Protein AF-A0A364XXU5-F1 (afdb_monomer_lite)

Structure (mmCIF, N/CA/C/O backbone):
data_AF-A0A364XXU5-F1
#
_entry.id   AF-A0A364XXU5-F1
#
loop_
_atom_site.group_PDB
_atom_site.id
_atom_site.type_symbol
_atom_site.label_atom_id
_atom_site.label_alt_id
_atom_site.label_comp_id
_atom_site.label_asym_id
_atom_site.label_entity_id
_atom_site.label_seq_id
_atom_site.pdbx_PDB_ins_code
_atom_site.Cartn_x
_atom_site.Cartn_y
_atom_site.Cartn_z
_atom_site.occupancy
_atom_site.B_iso_or_equiv
_atom_site.auth_seq_id
_atom_site.auth_comp_id
_atom_site.auth_asym_id
_atom_site.auth_atom_id
_atom_site.pdbx_PDB_model_num
ATOM 1 N N . MET A 1 1 ? -38.853 -0.175 -58.077 1.00 46.44 1 MET A N 1
ATOM 2 C CA . MET A 1 1 ? -38.064 -0.194 -56.827 1.00 46.44 1 MET A CA 1
ATOM 3 C C . MET A 1 1 ? -36.696 -0.763 -57.166 1.00 46.44 1 MET A C 1
ATOM 5 O O . MET A 1 1 ? -36.606 -1.959 -57.395 1.00 46.44 1 MET A O 1
ATOM 9 N N . SER A 1 2 ? -35.672 0.084 -57.307 1.00 42.00 2 SER A N 1
ATOM 10 C CA . SER A 1 2 ? -34.307 -0.364 -57.619 1.00 42.00 2 SER A CA 1
ATOM 11 C C . SER A 1 2 ? -33.507 -0.484 -56.329 1.00 42.00 2 SER A C 1
ATOM 13 O O . SER A 1 2 ? -33.243 0.516 -55.667 1.00 42.00 2 SER A O 1
ATOM 15 N N . THR A 1 3 ? -33.133 -1.706 -55.967 1.00 50.75 3 THR A N 1
ATOM 16 C CA . THR A 1 3 ? -32.145 -1.978 -54.921 1.00 50.75 3 THR A CA 1
ATOM 17 C C . THR A 1 3 ? -30.756 -1.683 -55.472 1.00 50.75 3 THR A C 1
ATOM 19 O O . THR A 1 3 ? -30.254 -2.413 -56.325 1.00 50.75 3 THR A O 1
ATOM 22 N N . VAL A 1 4 ? -30.150 -0.595 -55.001 1.00 58.12 4 VAL A N 1
ATOM 23 C CA . VAL A 1 4 ? -28.748 -0.265 -55.272 1.00 58.12 4 VAL A CA 1
ATOM 24 C C . VAL A 1 4 ? -27.888 -1.208 -54.435 1.00 58.12 4 VAL A C 1
ATOM 26 O O . VAL A 1 4 ? -27.899 -1.134 -53.208 1.00 58.12 4 VAL A O 1
ATOM 29 N N . MET A 1 5 ? -27.188 -2.136 -55.089 1.00 59.62 5 MET A N 1
ATOM 30 C CA . MET A 1 5 ? -26.190 -2.965 -54.416 1.00 59.62 5 MET A CA 1
ATOM 31 C C . MET A 1 5 ? -24.954 -2.112 -54.085 1.00 59.62 5 MET A C 1
ATOM 33 O O . MET A 1 5 ? -24.501 -1.358 -54.950 1.00 59.62 5 MET A O 1
ATOM 37 N N . PRO A 1 6 ? -24.405 -2.212 -52.860 1.00 58.28 6 PRO A N 1
ATOM 38 C CA . PRO A 1 6 ? -23.206 -1.479 -52.475 1.00 58.28 6 PRO A CA 1
ATOM 39 C C . PRO A 1 6 ? -22.003 -1.938 -53.302 1.00 58.28 6 PRO A C 1
ATOM 41 O O . PRO A 1 6 ? -21.857 -3.121 -53.620 1.00 58.28 6 PRO A O 1
ATOM 44 N N . SER A 1 7 ? -21.140 -0.989 -53.661 1.00 61.16 7 SER A N 1
ATOM 45 C CA . SER A 1 7 ? -19.960 -1.270 -54.473 1.00 61.16 7 SER A CA 1
ATOM 46 C C . SER A 1 7 ? -18.915 -2.049 -53.660 1.00 61.16 7 SER A C 1
ATOM 48 O O . SER A 1 7 ? -18.817 -1.914 -52.439 1.00 61.16 7 SER A O 1
ATOM 50 N N . ALA A 1 8 ? -18.072 -2.845 -54.323 1.00 57.09 8 ALA A N 1
ATOM 51 C CA . ALA A 1 8 ? -17.000 -3.603 -53.662 1.00 57.09 8 ALA A CA 1
ATOM 52 C C . ALA A 1 8 ? -15.967 -2.716 -52.922 1.00 57.09 8 ALA A C 1
ATOM 54 O O . ALA A 1 8 ? -15.213 -3.205 -52.074 1.00 57.09 8 ALA A O 1
ATOM 55 N N . GLN A 1 9 ? -15.922 -1.412 -53.221 1.00 55.81 9 GLN A N 1
ATOM 56 C CA . GLN A 1 9 ? -15.072 -0.450 -52.517 1.00 55.81 9 GLN A CA 1
ATOM 57 C C . GLN A 1 9 ? -15.640 -0.068 -51.139 1.00 55.81 9 GLN A C 1
ATOM 59 O O . GLN A 1 9 ? -14.861 0.097 -50.196 1.00 55.81 9 GLN A O 1
ATOM 64 N N . ASP A 1 10 ? -16.966 -0.036 -50.984 1.00 53.47 10 ASP A N 1
ATOM 65 C CA . ASP A 1 10 ? -17.636 0.298 -49.719 1.00 53.47 10 ASP A CA 1
ATOM 66 C C . ASP A 1 10 ? -17.448 -0.802 -48.663 1.00 53.47 10 ASP A C 1
ATOM 68 O O . ASP A 1 10 ? -17.198 -0.526 -47.488 1.00 53.47 10 ASP A O 1
ATOM 72 N N . VAL A 1 11 ? -17.457 -2.069 -49.089 1.00 55.62 11 VAL A N 1
ATOM 73 C CA . VAL A 1 11 ? -17.268 -3.232 -48.201 1.00 55.62 11 VAL A CA 1
ATOM 74 C C . VAL A 1 11 ? -15.847 -3.279 -47.620 1.00 55.62 11 VAL A C 1
ATOM 76 O O . VAL A 1 11 ? -15.647 -3.598 -46.446 1.00 55.62 11 VAL A O 1
ATOM 79 N N . ASN A 1 12 ? -14.839 -2.905 -48.414 1.00 54.22 12 ASN A N 1
ATOM 80 C CA . ASN A 1 12 ? -13.441 -2.891 -47.974 1.00 54.22 12 ASN A CA 1
ATOM 81 C C . ASN A 1 12 ? -13.122 -1.739 -47.004 1.00 54.22 12 ASN A C 1
ATOM 83 O O . ASN A 1 12 ? -12.309 -1.914 -46.093 1.00 54.22 12 ASN A O 1
ATOM 87 N N . GLN A 1 13 ? -13.763 -0.576 -47.164 1.00 55.25 13 GLN A N 1
ATOM 88 C CA . GLN A 1 13 ? -13.661 0.548 -46.222 1.00 55.25 13 GLN A CA 1
ATOM 89 C C . GLN A 1 13 ? -14.306 0.198 -44.871 1.00 55.25 13 GLN A C 1
ATOM 91 O O . GLN A 1 13 ? -13.690 0.404 -43.822 1.00 55.25 13 GLN A O 1
ATOM 96 N N . LEU A 1 14 ? -15.494 -0.417 -44.890 1.00 53.69 14 LEU A N 1
ATOM 97 C CA . LEU A 1 14 ? -16.207 -0.844 -43.683 1.00 53.69 14 LEU A CA 1
ATOM 98 C C . LEU A 1 14 ? -15.408 -1.888 -42.877 1.00 53.69 14 LEU A C 1
ATOM 100 O O . LEU A 1 14 ? -15.258 -1.758 -41.661 1.00 53.69 14 LEU A O 1
ATOM 104 N N . ASN A 1 15 ? -14.795 -2.865 -43.557 1.00 52.94 15 ASN A N 1
ATOM 105 C CA . ASN A 1 15 ? -13.932 -3.866 -42.918 1.00 52.94 15 ASN A CA 1
ATOM 106 C C . ASN A 1 15 ? -12.653 -3.263 -42.310 1.00 52.94 15 ASN A C 1
ATOM 108 O O . ASN A 1 15 ? -12.226 -3.678 -41.231 1.00 52.94 15 ASN A O 1
ATOM 112 N N . ARG A 1 16 ? -12.051 -2.252 -42.954 1.00 54.38 16 ARG A N 1
ATOM 113 C CA . ARG A 1 16 ? -10.875 -1.550 -42.405 1.00 54.38 16 ARG A CA 1
ATOM 114 C C . ARG A 1 16 ? -11.208 -0.715 -41.167 1.00 54.38 16 ARG A C 1
ATOM 116 O O . ARG A 1 16 ? -10.366 -0.617 -40.276 1.00 54.38 16 ARG A O 1
ATOM 123 N N . MET A 1 17 ? -12.406 -0.134 -41.090 1.00 52.91 17 MET A N 1
ATOM 124 C CA . MET A 1 17 ? -12.865 0.593 -39.899 1.00 52.91 17 MET A CA 1
ATOM 125 C C . MET A 1 17 ? -13.188 -0.363 -38.740 1.00 52.91 17 MET A C 1
ATOM 127 O O . MET A 1 17 ? -12.757 -0.114 -37.613 1.00 52.91 17 MET A O 1
ATOM 131 N N . ASN A 1 18 ? -13.827 -1.505 -39.023 1.00 55.09 18 ASN A N 1
ATOM 132 C CA . ASN A 1 18 ? -14.166 -2.517 -38.015 1.00 55.09 18 ASN A CA 1
ATOM 133 C C . ASN A 1 18 ? -12.948 -3.177 -37.349 1.00 55.09 18 ASN A C 1
ATOM 135 O O . ASN A 1 18 ? -13.036 -3.573 -36.192 1.00 55.09 18 ASN A O 1
ATOM 139 N N . MET A 1 19 ? -11.800 -3.274 -38.028 1.00 58.28 19 MET A N 1
ATOM 140 C CA . MET A 1 19 ? -10.592 -3.886 -37.451 1.00 58.28 19 MET A CA 1
ATOM 141 C C . MET A 1 19 ? -9.777 -2.919 -36.565 1.00 58.28 19 MET A C 1
ATOM 143 O O . MET A 1 19 ? -9.009 -3.357 -35.712 1.00 58.28 19 MET A O 1
ATOM 147 N N . ARG A 1 20 ? -9.954 -1.598 -36.724 1.00 57.84 20 ARG A N 1
ATOM 148 C CA . ARG A 1 20 ? -9.228 -0.565 -35.950 1.00 57.84 20 ARG A CA 1
ATOM 149 C C . ARG A 1 20 ? -9.904 -0.217 -34.623 1.00 57.84 20 ARG A C 1
ATOM 151 O O . ARG A 1 20 ? -9.217 0.078 -33.648 1.00 57.84 20 ARG A O 1
ATOM 158 N N . TYR A 1 21 ? -11.231 -0.299 -34.571 1.00 63.03 21 TYR A N 1
ATOM 159 C CA . TYR A 1 21 ? -12.021 -0.087 -33.356 1.00 63.03 21 TYR A CA 1
ATOM 160 C C . TYR A 1 21 ? -11.640 -0.988 -32.167 1.00 63.03 21 TYR A C 1
ATOM 162 O O . TYR A 1 21 ? -11.433 -0.448 -31.081 1.00 63.03 21 TYR A O 1
ATOM 170 N N . PRO A 1 22 ? -11.487 -2.320 -32.314 1.00 69.06 22 PRO A N 1
ATOM 171 C CA . PRO A 1 22 ? -11.156 -3.182 -31.179 1.00 69.06 22 PRO A CA 1
ATOM 172 C C . PRO A 1 22 ? -9.766 -2.886 -30.606 1.00 69.06 22 PRO A C 1
ATOM 174 O O . PRO A 1 22 ? -9.578 -2.978 -29.397 1.00 69.06 22 PRO A O 1
ATOM 177 N N . ILE A 1 23 ? -8.812 -2.458 -31.440 1.00 73.69 23 ILE A N 1
ATOM 178 C CA . ILE A 1 23 ? -7.470 -2.049 -30.995 1.00 73.69 23 ILE A CA 1
ATOM 179 C C . ILE A 1 23 ? -7.556 -0.768 -30.160 1.00 73.69 23 ILE A C 1
ATOM 181 O O . ILE A 1 23 ? -6.939 -0.677 -29.102 1.00 73.69 23 ILE A O 1
ATOM 185 N N . LEU A 1 24 ? -8.355 0.207 -30.602 1.00 69.56 24 LEU A N 1
ATOM 186 C CA . LEU A 1 24 ? -8.547 1.462 -29.877 1.00 69.56 24 LEU A CA 1
ATOM 187 C C . LEU A 1 24 ? -9.255 1.234 -28.530 1.00 69.56 24 LEU A C 1
ATOM 189 O O . LEU A 1 24 ? -8.842 1.783 -27.515 1.00 69.56 24 LEU A O 1
ATOM 193 N N . VAL A 1 25 ? -10.277 0.372 -28.503 1.00 72.56 25 VAL A N 1
ATOM 194 C CA . VAL A 1 25 ? -10.989 -0.014 -27.273 1.00 72.56 25 VAL A CA 1
ATOM 195 C C . VAL A 1 25 ? -10.068 -0.779 -26.316 1.00 72.56 25 VAL A C 1
ATOM 197 O O . VAL A 1 25 ? -10.062 -0.497 -25.116 1.00 72.56 25 VAL A O 1
ATOM 200 N N . PHE A 1 26 ? -9.240 -1.696 -26.822 1.00 71.88 26 PHE A N 1
ATOM 201 C CA . PHE A 1 26 ? -8.241 -2.395 -26.012 1.00 71.88 26 PHE A CA 1
ATOM 202 C C . PHE A 1 26 ? -7.206 -1.427 -25.418 1.00 71.88 26 PHE A C 1
ATOM 204 O O . PHE A 1 26 ? -6.887 -1.523 -24.236 1.00 71.88 26 PHE A O 1
ATOM 211 N N . LEU A 1 27 ? -6.732 -0.445 -26.192 1.00 66.81 27 LEU A N 1
ATOM 212 C CA . LEU A 1 27 ? -5.801 0.585 -25.710 1.00 66.81 27 LEU A CA 1
ATOM 213 C C . LEU A 1 27 ? -6.428 1.494 -24.641 1.00 66.81 27 LEU A C 1
ATOM 215 O O . LEU A 1 27 ? -5.796 1.773 -23.627 1.00 66.81 27 LEU A O 1
ATOM 219 N N . ILE A 1 28 ? -7.679 1.923 -24.818 1.00 66.50 28 ILE A N 1
ATOM 220 C CA . ILE A 1 28 ? -8.365 2.786 -23.841 1.00 66.50 28 ILE A CA 1
ATOM 221 C C . ILE A 1 28 ? -8.622 2.028 -22.532 1.00 66.50 28 ILE A C 1
ATOM 223 O O . ILE A 1 28 ? -8.360 2.549 -21.451 1.00 66.50 28 ILE A O 1
ATOM 227 N N . THR A 1 29 ? -9.090 0.782 -22.610 1.00 62.94 29 THR A N 1
ATOM 228 C CA . THR A 1 29 ? -9.355 -0.038 -21.414 1.00 62.94 29 THR A CA 1
ATOM 229 C C . THR A 1 29 ? -8.076 -0.396 -20.653 1.00 62.94 29 THR A C 1
ATOM 231 O O . THR A 1 29 ? -8.078 -0.382 -19.422 1.00 62.94 29 THR A O 1
ATOM 234 N N . SER A 1 30 ? -6.963 -0.636 -21.354 1.00 62.25 30 SER A N 1
ATOM 235 C CA . SER A 1 30 ? -5.660 -0.882 -20.717 1.00 62.25 30 SER A CA 1
ATOM 236 C C . SER A 1 30 ? -5.049 0.371 -20.075 1.00 62.25 30 SER A C 1
ATOM 238 O O . SER A 1 30 ? -4.391 0.250 -19.044 1.00 62.25 30 SER A O 1
ATOM 240 N N . LEU A 1 31 ? -5.325 1.571 -20.598 1.00 57.59 31 LEU A N 1
ATOM 241 C CA . LEU A 1 31 ? -4.927 2.835 -19.964 1.00 57.59 31 LEU A CA 1
ATOM 242 C C . LEU A 1 31 ? -5.698 3.102 -18.660 1.00 57.59 31 LEU A C 1
ATOM 244 O O . LEU A 1 31 ? -5.092 3.495 -17.668 1.00 57.59 31 LEU A O 1
ATOM 248 N N . VAL A 1 32 ? -7.008 2.831 -18.623 1.00 59.12 32 VAL A N 1
ATOM 249 C CA . VAL A 1 32 ? -7.839 3.036 -17.417 1.00 59.12 32 VAL A CA 1
ATOM 250 C C . VAL A 1 32 ? -7.512 2.016 -16.316 1.00 59.12 32 VAL A C 1
ATOM 252 O O . VAL A 1 32 ? -7.532 2.348 -15.132 1.00 59.12 32 VAL A O 1
ATOM 255 N N . ALA A 1 33 ? -7.148 0.784 -16.684 1.00 57.06 33 ALA A N 1
ATOM 256 C CA . ALA A 1 33 ? -6.724 -0.241 -15.727 1.00 57.06 33 ALA A CA 1
ATOM 257 C C . ALA A 1 33 ? -5.350 0.046 -15.084 1.00 57.06 33 ALA A C 1
ATOM 259 O O . ALA A 1 33 ? -5.014 -0.548 -14.059 1.00 57.06 33 ALA A O 1
ATOM 260 N N . CYS A 1 34 ? -4.561 0.958 -15.659 1.00 58.34 34 CYS A N 1
ATOM 261 C CA . CYS A 1 34 ? -3.217 1.270 -15.181 1.00 58.34 34 CYS A CA 1
ATOM 262 C C . CYS A 1 34 ? -3.197 2.218 -13.969 1.00 58.34 34 CYS A C 1
ATOM 264 O O . CYS A 1 34 ? -2.142 2.410 -13.383 1.00 58.34 34 CYS A O 1
ATOM 266 N N . ASP A 1 35 ? -4.327 2.801 -13.559 1.00 58.12 35 ASP A N 1
ATOM 267 C CA . ASP A 1 35 ? -4.312 3.948 -12.638 1.00 58.12 35 ASP A CA 1
ATOM 268 C C . ASP A 1 35 ? -4.492 3.553 -11.155 1.00 58.12 35 ASP A C 1
ATOM 270 O O . ASP A 1 35 ? -3.889 4.123 -10.242 1.00 58.12 35 ASP A O 1
ATOM 274 N N . SER A 1 36 ? -5.273 2.506 -10.865 1.00 59.59 36 SER A N 1
ATOM 275 C CA . SER A 1 36 ? -5.667 2.198 -9.478 1.00 59.59 36 SER A CA 1
ATOM 276 C C . SER A 1 36 ? -4.549 1.620 -8.606 1.00 59.59 36 SER A C 1
ATOM 278 O O . SER A 1 36 ? -4.616 1.726 -7.384 1.00 59.59 36 SER A O 1
ATOM 280 N N . ALA A 1 37 ? -3.531 0.989 -9.201 1.00 62.50 37 ALA A N 1
ATOM 281 C CA . ALA A 1 37 ? -2.396 0.423 -8.462 1.00 62.50 37 ALA A CA 1
ATOM 282 C C . ALA A 1 37 ? -1.327 1.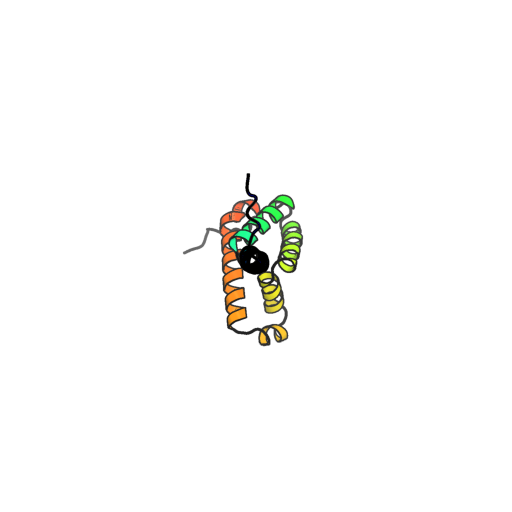473 -8.096 1.00 62.50 37 ALA A C 1
ATOM 284 O O . ALA A 1 37 ? -0.472 1.210 -7.248 1.00 62.50 37 ALA A O 1
ATOM 285 N N . TYR A 1 38 ? -1.384 2.650 -8.723 1.00 73.62 38 TYR A N 1
ATOM 286 C CA . TYR A 1 38 ? -0.420 3.742 -8.566 1.00 73.62 38 TYR A CA 1
ATOM 287 C C . TYR A 1 38 ? -0.981 4.885 -7.707 1.00 73.62 38 TYR A C 1
ATOM 289 O O . TYR A 1 38 ? -0.223 5.692 -7.174 1.00 73.62 38 TYR A O 1
ATOM 297 N N . ASP A 1 39 ? -2.299 4.916 -7.497 1.00 89.00 39 ASP A N 1
ATOM 298 C CA . ASP A 1 39 ? -2.967 5.874 -6.622 1.00 89.00 39 ASP A CA 1
ATOM 299 C C . ASP A 1 39 ? -2.827 5.480 -5.141 1.00 89.00 39 ASP A C 1
ATOM 301 O O . ASP A 1 39 ? -3.633 4.736 -4.573 1.00 89.00 39 ASP A O 1
ATOM 305 N N . ALA A 1 40 ? -1.782 6.002 -4.499 1.00 90.56 40 ALA A N 1
ATOM 306 C CA . ALA A 1 40 ? -1.481 5.741 -3.094 1.00 90.56 40 ALA A CA 1
ATOM 307 C C . ALA A 1 40 ? -2.633 6.100 -2.138 1.00 90.56 40 ALA A C 1
ATOM 309 O O . ALA A 1 40 ? -2.797 5.430 -1.119 1.00 90.56 40 ALA A O 1
ATOM 310 N N . LYS A 1 41 ? -3.457 7.108 -2.464 1.00 91.62 41 LYS A N 1
ATOM 311 C CA . LYS A 1 41 ? -4.592 7.520 -1.621 1.00 91.62 41 LYS A CA 1
ATOM 312 C C . LYS A 1 41 ? -5.715 6.493 -1.677 1.00 91.62 41 LYS A C 1
ATOM 314 O O . LYS A 1 41 ? -6.210 6.080 -0.634 1.00 91.62 41 LYS A O 1
ATOM 319 N N . LYS A 1 42 ? -6.070 6.013 -2.874 1.00 91.19 42 LYS A N 1
ATOM 320 C CA . LYS A 1 42 ? -7.064 4.932 -3.021 1.00 91.19 42 LYS A CA 1
ATOM 321 C C . LYS A 1 42 ? -6.612 3.648 -2.332 1.00 91.19 42 LYS A C 1
ATOM 323 O O . LYS A 1 42 ? -7.422 2.970 -1.704 1.00 91.19 42 LYS A O 1
ATOM 328 N N . VAL A 1 43 ? -5.327 3.309 -2.440 1.00 91.94 43 VAL A N 1
ATOM 329 C CA . VAL A 1 43 ? -4.762 2.132 -1.764 1.00 91.94 43 VAL A CA 1
ATOM 330 C C . VAL A 1 43 ? -4.810 2.302 -0.243 1.00 91.94 43 VAL A C 1
ATOM 332 O O . VAL A 1 43 ? -5.210 1.366 0.443 1.00 91.94 43 VAL A O 1
ATOM 335 N N . ALA A 1 44 ? -4.484 3.488 0.277 1.00 91.38 44 ALA A N 1
ATOM 336 C CA . ALA A 1 44 ? -4.602 3.801 1.700 1.00 91.38 44 ALA A CA 1
ATOM 337 C C . ALA A 1 44 ? -6.055 3.726 2.195 1.00 91.38 44 ALA A C 1
ATOM 339 O O . ALA A 1 44 ? -6.312 3.032 3.169 1.00 91.38 44 ALA A O 1
ATOM 340 N N . ALA A 1 45 ? -7.026 4.308 1.485 1.00 90.56 45 ALA A N 1
ATOM 341 C CA . ALA A 1 45 ? -8.442 4.204 1.856 1.00 90.56 45 ALA A CA 1
ATOM 342 C C . ALA A 1 45 ? -8.908 2.738 1.967 1.00 90.56 45 ALA A C 1
ATOM 344 O O . ALA A 1 45 ? -9.475 2.332 2.980 1.00 90.56 45 ALA A O 1
ATOM 345 N N . ARG A 1 46 ? -8.565 1.901 0.974 1.00 92.12 46 ARG A N 1
ATOM 346 C CA . ARG A 1 46 ? -8.871 0.460 1.011 1.00 92.12 46 ARG A CA 1
ATOM 347 C C . ARG A 1 46 ? -8.156 -0.268 2.155 1.00 92.12 46 ARG A C 1
ATOM 349 O O . ARG A 1 46 ? -8.692 -1.243 2.682 1.00 92.12 46 ARG A O 1
ATOM 356 N N . TYR A 1 47 ? -6.942 0.155 2.508 1.00 91.81 47 TYR A N 1
ATOM 357 C CA . TYR A 1 47 ? -6.215 -0.387 3.655 1.00 91.81 47 TYR A CA 1
ATOM 358 C C . TYR A 1 47 ? -6.949 -0.071 4.961 1.00 91.81 47 TYR A C 1
ATOM 360 O O . TYR A 1 47 ? -7.121 -0.955 5.792 1.00 91.81 47 TYR A O 1
ATOM 368 N N . CYS A 1 48 ? -7.466 1.143 5.110 1.00 89.81 48 CYS A N 1
ATOM 369 C CA . CYS A 1 48 ? -8.198 1.556 6.303 1.00 89.81 48 CYS A CA 1
ATOM 370 C C . CYS A 1 48 ? -9.542 0.847 6.445 1.00 89.81 48 CYS A C 1
ATOM 372 O O . CYS A 1 48 ? -9.850 0.321 7.513 1.00 89.81 48 CYS A O 1
ATOM 374 N N . ASP A 1 49 ? -10.279 0.694 5.342 1.00 91.94 49 ASP A N 1
ATOM 375 C CA . ASP A 1 49 ? -11.478 -0.145 5.327 1.00 91.94 49 ASP A CA 1
ATOM 376 C C . ASP A 1 49 ? -11.148 -1.595 5.710 1.00 91.94 49 ASP A C 1
ATOM 378 O O . ASP A 1 49 ? -11.904 -2.245 6.431 1.00 91.94 49 ASP A O 1
ATOM 382 N N . CYS A 1 50 ? -10.007 -2.124 5.257 1.00 92.88 50 CYS A N 1
ATOM 383 C CA . CYS A 1 50 ? -9.549 -3.447 5.673 1.00 92.88 50 CYS A CA 1
ATOM 384 C C . CYS A 1 50 ? -9.295 -3.502 7.185 1.00 92.88 50 CYS A C 1
ATOM 386 O O . CYS A 1 50 ? -9.751 -4.446 7.830 1.00 92.88 50 CYS A O 1
ATOM 388 N N . MET A 1 51 ? -8.615 -2.503 7.753 1.00 91.19 51 MET A N 1
ATOM 389 C CA . MET A 1 51 ? -8.326 -2.437 9.187 1.00 91.19 51 MET A CA 1
ATOM 390 C C . MET A 1 51 ? -9.616 -2.443 10.012 1.00 91.19 51 MET A C 1
ATOM 392 O O . MET A 1 51 ? -9.772 -3.287 10.896 1.00 91.19 51 MET A O 1
ATOM 396 N N . ARG A 1 52 ? -10.570 -1.567 9.669 1.00 90.06 52 ARG A N 1
ATOM 397 C CA . ARG A 1 52 ? -11.883 -1.467 10.325 1.00 90.06 52 ARG A CA 1
ATOM 398 C C . ARG A 1 52 ? -12.633 -2.801 10.287 1.00 90.06 52 ARG A C 1
ATOM 400 O O . ARG A 1 52 ? -13.098 -3.298 11.308 1.00 90.06 52 ARG A O 1
ATOM 407 N N . ASN A 1 53 ? -12.671 -3.441 9.119 1.00 92.50 53 ASN A N 1
ATOM 408 C CA . ASN A 1 53 ? -13.348 -4.728 8.930 1.00 92.50 53 ASN A CA 1
ATOM 409 C C . ASN A 1 53 ? -12.659 -5.906 9.643 1.00 92.50 53 ASN A C 1
ATOM 411 O O . ASN A 1 53 ? -13.289 -6.941 9.846 1.00 92.50 53 ASN A O 1
ATOM 415 N N . ASN A 1 54 ? -11.387 -5.766 10.024 1.00 92.12 54 ASN A N 1
ATOM 416 C CA . ASN A 1 54 ? -10.650 -6.766 10.801 1.00 92.12 54 ASN A CA 1
ATOM 417 C C . ASN A 1 54 ? -10.604 -6.440 12.304 1.00 92.12 54 ASN A C 1
ATOM 419 O O . ASN A 1 54 ? -9.823 -7.042 13.042 1.00 92.12 54 ASN A O 1
ATOM 423 N N . GLY A 1 55 ? -11.468 -5.531 12.767 1.00 87.56 55 GLY A N 1
ATOM 424 C CA . GLY A 1 55 ? -11.665 -5.258 14.189 1.00 87.56 55 GLY A CA 1
ATOM 425 C C . GLY A 1 55 ? -10.628 -4.317 14.786 1.00 87.56 55 GLY A C 1
ATOM 426 O O . GLY A 1 55 ? -10.376 -4.388 15.983 1.00 87.56 55 GLY A O 1
ATOM 427 N N . SER A 1 56 ? -9.996 -3.483 13.960 1.00 87.62 56 SER A N 1
ATOM 428 C CA . SER A 1 56 ? -9.327 -2.274 14.432 1.00 87.62 56 SER A CA 1
ATOM 429 C C . SER A 1 56 ? -10.385 -1.273 14.929 1.00 87.62 56 SER A C 1
ATOM 431 O O . SER A 1 56 ? -11.406 -1.127 14.251 1.00 87.62 56 SER A O 1
ATOM 433 N N . PRO A 1 57 ? -10.152 -0.569 16.050 1.00 85.44 57 PRO A N 1
ATOM 434 C CA . PRO A 1 57 ? -8.885 -0.489 16.785 1.00 85.44 57 PRO A CA 1
ATOM 435 C C . PRO A 1 57 ? -8.570 -1.636 17.762 1.00 85.44 57 PRO A C 1
ATOM 437 O O . PRO A 1 57 ? -7.400 -1.857 18.069 1.00 85.44 57 PRO A O 1
ATOM 440 N N . GLU A 1 58 ? -9.555 -2.394 18.241 1.00 87.44 58 GLU A N 1
ATOM 441 C CA . GLU A 1 58 ? -9.386 -3.347 19.352 1.00 87.44 58 GLU A CA 1
ATOM 442 C C . GLU A 1 58 ? -8.417 -4.503 19.042 1.00 87.44 58 GLU A C 1
ATOM 444 O O . GLU A 1 58 ? -7.768 -5.034 19.939 1.00 87.44 58 GLU A O 1
ATOM 449 N N . ASN A 1 59 ? -8.296 -4.882 17.769 1.00 87.81 59 ASN A N 1
ATOM 450 C CA . ASN A 1 59 ? -7.415 -5.939 17.270 1.00 87.81 59 ASN A CA 1
ATOM 451 C C . ASN A 1 59 ? -6.355 -5.389 16.307 1.00 87.81 59 ASN A C 1
ATOM 453 O O . ASN A 1 59 ? -6.033 -6.036 15.306 1.00 87.81 59 ASN A O 1
ATOM 457 N N . PHE A 1 60 ? -5.829 -4.193 16.587 1.00 85.50 60 PHE A N 1
ATOM 458 C CA . PHE A 1 60 ? -4.919 -3.473 15.693 1.00 85.50 60 PHE A CA 1
ATOM 459 C C . PHE A 1 60 ? -3.780 -4.337 15.134 1.00 85.50 60 PHE A C 1
ATOM 461 O O . PHE A 1 60 ? -3.584 -4.350 13.923 1.00 85.50 60 PHE A O 1
ATOM 468 N N . GLU A 1 61 ? -3.050 -5.080 15.973 1.00 87.31 61 GLU A N 1
ATOM 469 C CA . GLU A 1 61 ? -1.902 -5.883 15.519 1.00 87.31 61 GLU A CA 1
ATOM 470 C C . GLU A 1 61 ? -2.312 -6.932 14.480 1.00 87.31 61 GLU A C 1
ATOM 472 O O . GLU A 1 61 ? -1.733 -7.001 13.396 1.00 87.31 61 GLU A O 1
ATOM 477 N N . LYS A 1 62 ? -3.376 -7.690 14.770 1.00 91.19 62 LYS A N 1
ATOM 478 C CA . LYS A 1 62 ? -3.909 -8.715 13.867 1.00 91.19 62 LYS A CA 1
ATOM 479 C C . LYS A 1 62 ? -4.478 -8.101 12.587 1.00 91.19 62 LYS A C 1
ATOM 481 O O . LYS A 1 62 ? -4.254 -8.629 11.500 1.00 91.19 62 LYS A O 1
ATOM 486 N N . ALA A 1 63 ? -5.205 -6.989 12.699 1.00 90.81 63 ALA A N 1
ATOM 487 C CA . ALA A 1 63 ? -5.728 -6.264 11.546 1.00 90.81 63 ALA A CA 1
ATOM 488 C C . ALA A 1 63 ? -4.586 -5.740 10.657 1.00 90.81 63 ALA A C 1
ATOM 490 O O . ALA A 1 63 ? -4.625 -5.913 9.440 1.00 90.81 63 ALA A O 1
ATOM 491 N N . SER A 1 64 ? -3.540 -5.179 11.268 1.00 89.25 64 SER A N 1
ATOM 492 C CA . SER A 1 64 ? -2.343 -4.662 10.599 1.00 89.25 64 SER A CA 1
ATOM 493 C C . SER A 1 64 ? -1.556 -5.766 9.896 1.00 89.25 64 SER A C 1
ATOM 495 O O . SER A 1 64 ? -1.111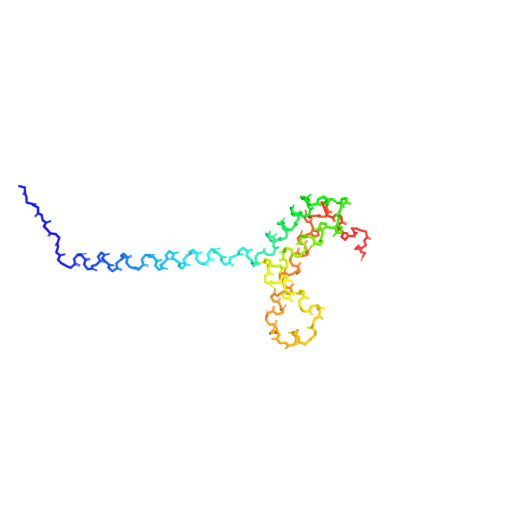 -5.574 8.766 1.00 89.25 64 SER A O 1
ATOM 497 N N . GLU A 1 65 ? -1.436 -6.948 10.501 1.00 92.06 65 GLU A N 1
ATOM 498 C CA . GLU A 1 65 ? -0.820 -8.114 9.866 1.00 92.06 65 GLU A CA 1
ATOM 499 C C . GLU A 1 65 ? -1.619 -8.564 8.632 1.00 92.06 65 GLU A C 1
ATOM 501 O O . GLU A 1 65 ? -1.084 -8.581 7.521 1.00 92.06 65 GLU A O 1
ATOM 506 N N . ILE A 1 66 ? -2.922 -8.833 8.797 1.00 95.12 66 ILE A N 1
ATOM 507 C CA . ILE A 1 66 ? -3.806 -9.307 7.719 1.00 95.12 66 ILE A CA 1
ATOM 508 C C . ILE A 1 66 ? -3.844 -8.306 6.560 1.00 95.12 66 ILE A C 1
ATOM 510 O O . ILE A 1 66 ? -3.642 -8.666 5.395 1.00 95.12 66 ILE A O 1
ATOM 514 N N . CYS A 1 67 ? -4.107 -7.036 6.863 1.00 93.25 67 CYS A N 1
ATOM 515 C CA . CYS A 1 67 ? -4.210 -5.994 5.853 1.00 93.25 67 CYS A CA 1
ATOM 516 C C . CYS A 1 67 ? -2.834 -5.667 5.269 1.00 93.25 67 CYS A C 1
ATOM 518 O O . CYS A 1 67 ? -2.687 -5.566 4.052 1.00 93.25 67 CYS A O 1
ATOM 520 N N . GLY A 1 68 ? -1.792 -5.580 6.091 1.00 91.62 68 GLY A N 1
ATOM 521 C CA . GLY A 1 68 ? -0.428 -5.342 5.633 1.00 91.62 68 GLY A CA 1
ATOM 522 C C . GLY A 1 68 ? 0.029 -6.386 4.620 1.00 91.62 68 GLY A C 1
ATOM 523 O O . GLY A 1 68 ? 0.560 -6.028 3.568 1.00 91.62 68 GLY A O 1
ATOM 524 N N . ASP A 1 69 ? -0.204 -7.668 4.887 1.00 93.62 69 ASP A N 1
ATOM 525 C CA . ASP A 1 69 ? 0.214 -8.746 3.991 1.00 93.62 69 ASP A CA 1
ATOM 526 C C . ASP A 1 69 ? -0.632 -8.818 2.722 1.00 93.62 69 ASP A C 1
ATOM 528 O O . ASP A 1 69 ? -0.081 -8.963 1.625 1.00 93.62 69 ASP A O 1
ATOM 532 N N . ARG A 1 70 ? -1.945 -8.584 2.832 1.00 94.44 70 ARG A N 1
ATOM 5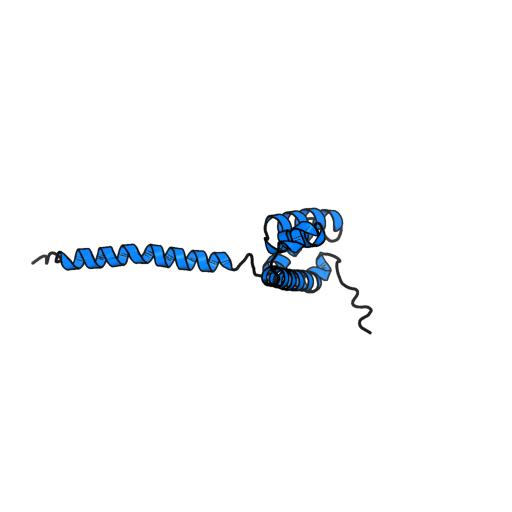33 C CA . ARG A 1 70 ? -2.827 -8.448 1.668 1.00 94.44 70 ARG A CA 1
ATOM 534 C C . ARG A 1 70 ? -2.348 -7.348 0.721 1.00 94.44 70 ARG A C 1
ATOM 536 O O . ARG A 1 70 ? -2.169 -7.585 -0.472 1.00 94.44 70 ARG A O 1
ATOM 543 N N . PHE A 1 71 ? -2.108 -6.143 1.232 1.00 91.88 71 PHE A N 1
ATOM 544 C CA . PHE A 1 71 ? -1.753 -5.000 0.389 1.00 91.88 71 PHE A CA 1
ATOM 545 C C . PHE A 1 71 ? -0.308 -5.059 -0.125 1.00 91.88 71 PHE A C 1
ATOM 547 O O . PHE A 1 71 ? -0.049 -4.596 -1.236 1.00 91.88 71 PHE A O 1
ATOM 554 N N . LYS A 1 72 ? 0.623 -5.698 0.597 1.00 91.44 72 LYS A N 1
ATOM 555 C CA . LYS A 1 72 ? 1.949 -6.050 0.050 1.00 91.44 72 LYS A CA 1
ATOM 556 C C . LYS A 1 72 ? 1.847 -7.051 -1.105 1.00 91.44 72 LYS A C 1
ATOM 558 O O . LYS A 1 72 ? 2.652 -6.978 -2.030 1.00 91.44 72 LYS A O 1
ATOM 563 N N . ALA A 1 73 ? 0.895 -7.984 -1.067 1.00 89.94 73 ALA A N 1
ATOM 564 C CA . ALA A 1 73 ? 0.682 -8.932 -2.158 1.00 89.94 73 ALA A CA 1
ATOM 565 C C . ALA A 1 73 ? 0.026 -8.270 -3.384 1.00 89.94 73 ALA A C 1
ATOM 567 O O . ALA A 1 73 ? 0.421 -8.550 -4.515 1.00 89.94 73 ALA A O 1
ATOM 568 N N . GLU A 1 74 ? -0.937 -7.370 -3.162 1.00 89.69 74 GLU A N 1
ATOM 569 C CA . GLU A 1 74 ? -1.712 -6.710 -4.222 1.00 89.69 74 GLU A CA 1
ATOM 570 C C . GLU A 1 74 ? -1.004 -5.492 -4.853 1.00 89.69 74 GLU A C 1
ATOM 572 O O . GLU A 1 74 ? -1.250 -5.181 -6.019 1.00 89.69 74 GLU A O 1
ATOM 577 N N . ASN A 1 75 ? -0.134 -4.780 -4.122 1.00 91.94 75 ASN A N 1
ATOM 578 C CA . ASN A 1 75 ? 0.478 -3.532 -4.586 1.00 91.94 75 ASN A CA 1
ATOM 579 C C . ASN A 1 75 ? 2.000 -3.641 -4.783 1.00 91.94 75 ASN A C 1
ATOM 581 O O . ASN A 1 75 ? 2.765 -3.892 -3.849 1.00 91.94 75 ASN A O 1
ATOM 585 N N . ARG A 1 76 ? 2.462 -3.356 -6.009 1.00 89.88 76 ARG A N 1
ATOM 586 C CA . ARG A 1 76 ? 3.883 -3.427 -6.385 1.00 89.88 76 ARG A CA 1
ATOM 587 C C . ARG A 1 76 ? 4.778 -2.510 -5.546 1.00 89.88 76 ARG A C 1
ATOM 589 O O . ARG A 1 76 ? 5.881 -2.927 -5.203 1.00 89.88 76 ARG A O 1
ATOM 596 N N . TYR A 1 77 ? 4.350 -1.287 -5.235 1.00 90.94 77 TYR A N 1
ATOM 597 C CA . TYR A 1 77 ? 5.171 -0.336 -4.482 1.00 90.94 77 TYR A CA 1
ATOM 598 C C . TYR A 1 77 ? 5.322 -0.754 -3.021 1.00 90.94 77 TYR A C 1
ATOM 600 O O . TYR A 1 77 ? 6.434 -0.722 -2.502 1.00 90.94 77 TYR A O 1
ATOM 608 N N . LEU A 1 78 ? 4.248 -1.239 -2.391 1.00 91.31 78 LEU A N 1
ATOM 609 C CA . LEU A 1 78 ? 4.313 -1.793 -1.032 1.00 91.31 78 LEU A CA 1
ATOM 610 C C . LEU A 1 78 ? 5.177 -3.060 -0.977 1.00 91.31 78 LEU A C 1
ATOM 612 O O . LEU A 1 78 ? 5.979 -3.227 -0.056 1.00 91.31 78 LEU A O 1
ATOM 616 N N . LYS A 1 79 ? 5.088 -3.920 -2.000 1.00 89.81 79 LYS A N 1
ATOM 617 C CA . LYS A 1 79 ? 5.972 -5.082 -2.146 1.00 89.81 79 LYS A CA 1
ATOM 618 C C . LYS A 1 79 ? 7.436 -4.667 -2.246 1.00 89.81 79 LYS A C 1
ATOM 620 O O . LYS A 1 79 ? 8.263 -5.171 -1.489 1.00 89.81 79 LYS A O 1
ATOM 625 N N . LEU A 1 80 ? 7.755 -3.745 -3.156 1.00 88.31 80 LEU A N 1
ATOM 626 C CA . LEU A 1 80 ? 9.120 -3.259 -3.360 1.00 88.31 80 LEU A CA 1
ATOM 627 C C . LEU A 1 80 ? 9.670 -2.585 -2.105 1.00 88.31 80 LEU A C 1
ATOM 629 O O . LEU A 1 80 ? 10.801 -2.869 -1.736 1.00 88.31 80 LEU A O 1
ATOM 633 N N . TYR A 1 81 ? 8.865 -1.784 -1.409 1.00 87.81 81 TYR A N 1
ATOM 634 C CA . TYR A 1 81 ? 9.247 -1.182 -0.133 1.00 87.81 81 TYR A CA 1
ATOM 635 C C . TYR A 1 81 ? 9.578 -2.235 0.933 1.00 87.81 81 TYR A C 1
ATOM 637 O O . TYR A 1 81 ? 10.570 -2.118 1.648 1.00 87.81 81 TYR A O 1
ATOM 645 N N . SER A 1 82 ? 8.797 -3.319 1.008 1.00 83.56 82 SER A N 1
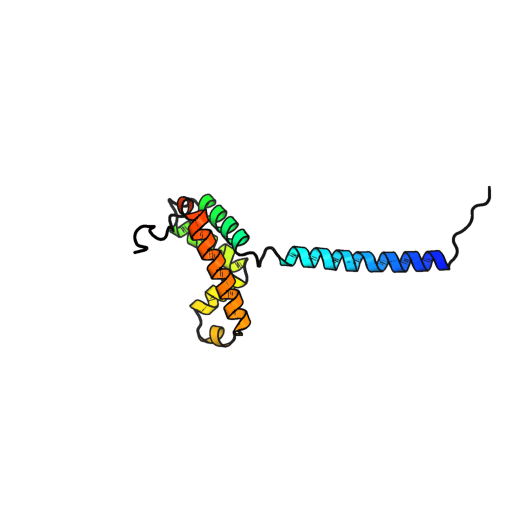ATOM 646 C CA . SER A 1 82 ? 9.064 -4.405 1.959 1.00 83.56 82 SER A CA 1
ATOM 647 C C . SER A 1 82 ? 10.370 -5.158 1.674 1.00 83.56 82 SER A C 1
ATOM 649 O O . SER A 1 82 ? 11.011 -5.632 2.610 1.00 83.56 82 SER A O 1
ATOM 651 N N . VAL A 1 83 ? 10.775 -5.246 0.402 1.00 76.50 83 VAL A N 1
ATOM 652 C CA . VAL A 1 83 ? 12.061 -5.822 -0.020 1.00 76.50 83 VAL A CA 1
ATOM 653 C C . VAL A 1 83 ? 13.200 -4.834 0.237 1.00 76.50 83 VAL A C 1
ATOM 655 O O . VAL A 1 83 ? 14.211 -5.229 0.807 1.00 76.50 83 VAL A O 1
ATOM 658 N N . ASP A 1 84 ? 13.011 -3.557 -0.109 1.00 67.88 84 ASP A N 1
ATOM 659 C CA . ASP A 1 84 ? 13.963 -2.457 0.116 1.00 67.88 84 ASP A CA 1
ATOM 660 C 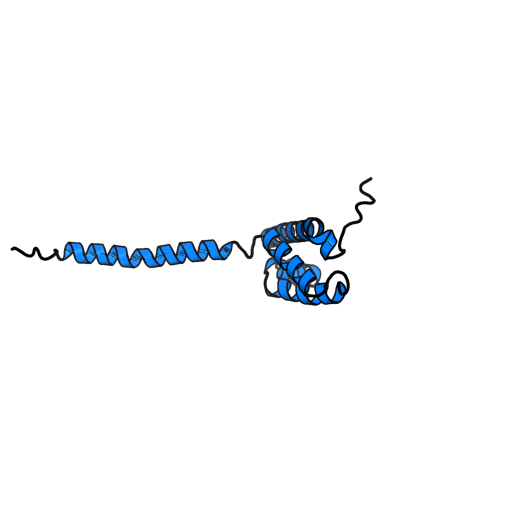C . ASP A 1 84 ? 14.391 -2.357 1.589 1.00 67.88 84 ASP A C 1
ATOM 662 O O . ASP A 1 84 ? 15.576 -2.228 1.894 1.00 67.88 84 ASP A O 1
ATOM 666 N N . MET A 1 85 ? 13.429 -2.507 2.506 1.00 65.06 85 MET A N 1
ATOM 667 C CA . MET A 1 85 ? 13.657 -2.460 3.953 1.00 65.06 85 MET A CA 1
ATOM 668 C C . MET A 1 85 ? 14.330 -3.721 4.522 1.00 65.06 85 MET A C 1
ATOM 670 O O . MET A 1 85 ? 14.959 -3.643 5.576 1.00 65.06 85 MET A O 1
ATOM 674 N N . ARG A 1 86 ? 14.197 -4.888 3.872 1.00 71.31 86 ARG A N 1
ATOM 675 C CA . ARG A 1 86 ? 14.688 -6.177 4.406 1.00 71.31 86 ARG A CA 1
ATOM 676 C C . ARG A 1 86 ? 15.985 -6.666 3.766 1.00 71.31 86 ARG A C 1
ATOM 678 O O . ARG A 1 86 ? 16.758 -7.341 4.438 1.00 71.31 86 ARG A O 1
ATOM 685 N N . ASP A 1 87 ? 16.231 -6.354 2.495 1.00 75.06 87 ASP A N 1
ATOM 686 C CA . ASP A 1 87 ? 17.327 -6.935 1.718 1.00 75.06 87 ASP A CA 1
ATOM 687 C C . ASP A 1 87 ? 18.188 -5.853 1.047 1.00 75.06 87 ASP A C 1
ATOM 689 O O . ASP A 1 87 ? 17.867 -5.309 -0.014 1.00 75.06 87 ASP A O 1
ATOM 693 N N . ARG A 1 88 ? 19.347 -5.579 1.659 1.00 69.56 88 ARG A N 1
ATOM 694 C CA . ARG A 1 88 ? 20.337 -4.620 1.142 1.00 69.56 88 ARG A CA 1
ATOM 695 C C . ARG A 1 88 ? 20.898 -5.012 -0.230 1.00 69.56 88 ARG A C 1
ATOM 697 O O . ARG A 1 88 ? 21.299 -4.131 -0.987 1.00 69.56 88 ARG A O 1
ATOM 704 N N . VAL A 1 89 ? 20.943 -6.303 -0.564 1.00 71.31 89 VAL A N 1
ATOM 705 C CA . VAL A 1 89 ? 21.475 -6.791 -1.845 1.00 71.31 89 VAL A CA 1
ATOM 706 C C . VAL A 1 89 ? 20.470 -6.538 -2.964 1.00 71.31 89 VAL A C 1
ATOM 708 O O . VAL A 1 89 ? 20.857 -6.084 -4.042 1.00 71.31 89 VAL A O 1
ATOM 711 N N . LEU A 1 90 ? 19.183 -6.788 -2.715 1.00 68.00 90 LEU A N 1
ATOM 712 C CA . LEU A 1 90 ? 18.120 -6.473 -3.674 1.00 68.00 90 LEU A CA 1
ATOM 713 C C . LEU A 1 90 ? 17.904 -4.964 -3.820 1.00 68.00 90 LEU A C 1
ATOM 715 O O . LEU A 1 90 ? 17.669 -4.506 -4.936 1.00 68.00 90 LEU A O 1
ATOM 719 N N . ASN A 1 91 ? 18.078 -4.185 -2.749 1.00 68.56 91 ASN A N 1
ATOM 720 C CA . ASN A 1 91 ? 18.021 -2.722 -2.801 1.00 68.56 91 ASN A CA 1
ATOM 721 C C . ASN A 1 91 ? 19.025 -2.133 -3.814 1.00 68.56 91 ASN A C 1
ATOM 723 O O . ASN A 1 91 ? 18.676 -1.265 -4.615 1.00 68.56 91 ASN A O 1
ATOM 727 N N . ASN A 1 92 ? 20.250 -2.666 -3.867 1.00 74.81 92 ASN A N 1
ATOM 728 C CA . ASN A 1 92 ? 21.275 -2.211 -4.815 1.00 74.81 92 ASN A CA 1
ATOM 729 C C . ASN A 1 92 ? 20.956 -2.535 -6.287 1.00 74.81 92 ASN A C 1
ATOM 731 O O . ASN A 1 92 ? 21.602 -1.992 -7.179 1.00 74.81 92 ASN A O 1
ATOM 735 N N . LYS A 1 93 ? 19.977 -3.411 -6.556 1.00 81.81 93 LYS A N 1
ATOM 736 C CA . LYS A 1 93 ? 19.539 -3.769 -7.918 1.00 81.81 93 LYS A CA 1
ATOM 737 C C . LYS A 1 93 ? 18.382 -2.906 -8.429 1.00 81.81 93 LYS A C 1
ATOM 739 O O . LYS A 1 93 ? 18.015 -3.020 -9.596 1.00 81.81 93 LYS A O 1
ATOM 744 N N . ILE A 1 94 ? 17.786 -2.075 -7.575 1.00 82.44 94 ILE A N 1
ATOM 745 C CA . ILE A 1 94 ? 16.671 -1.195 -7.935 1.00 82.44 94 ILE A CA 1
ATOM 746 C C . ILE A 1 94 ? 17.238 0.142 -8.427 1.00 82.44 94 ILE A C 1
ATOM 748 O O . ILE A 1 94 ? 18.120 0.718 -7.789 1.00 82.44 94 ILE A O 1
ATOM 752 N N . SER A 1 95 ? 16.734 0.644 -9.561 1.00 87.31 95 SER A N 1
ATOM 753 C CA . SER A 1 95 ? 17.147 1.951 -10.089 1.00 87.31 95 SER A CA 1
ATOM 754 C C . SER A 1 95 ? 16.722 3.090 -9.156 1.00 87.31 95 SER A C 1
ATOM 756 O O . SER A 1 95 ? 15.734 2.968 -8.422 1.00 87.31 95 SER A O 1
ATOM 758 N N . ASN A 1 96 ? 17.432 4.218 -9.199 1.00 86.56 96 ASN A N 1
ATOM 759 C CA . ASN A 1 96 ? 17.100 5.371 -8.358 1.00 86.56 96 ASN A CA 1
ATOM 760 C C . ASN A 1 96 ? 15.688 5.898 -8.653 1.00 86.56 96 ASN A C 1
ATOM 762 O O . ASN A 1 96 ? 14.934 6.148 -7.721 1.00 86.56 96 ASN A O 1
ATOM 766 N N . GLU A 1 97 ? 15.275 5.938 -9.921 1.00 87.81 97 GLU A N 1
ATOM 767 C CA . GLU A 1 97 ? 13.936 6.382 -10.334 1.00 87.81 97 GLU A CA 1
ATOM 768 C C . GLU A 1 97 ? 12.839 5.478 -9.761 1.00 87.81 97 GLU A C 1
ATOM 770 O O . GLU A 1 97 ? 11.783 5.942 -9.320 1.00 87.81 97 GLU A O 1
ATOM 775 N N . THR A 1 98 ? 13.094 4.165 -9.733 1.00 86.38 98 THR A N 1
ATOM 776 C CA . THR A 1 98 ? 12.169 3.202 -9.129 1.00 86.38 98 THR A CA 1
ATOM 777 C C . THR A 1 98 ? 12.096 3.416 -7.622 1.00 86.38 98 THR A C 1
ATOM 779 O O . THR A 1 98 ? 11.000 3.421 -7.063 1.00 86.38 98 THR A O 1
ATOM 782 N N . ARG A 1 99 ? 13.239 3.632 -6.960 1.00 85.75 99 ARG A N 1
ATOM 783 C CA . ARG A 1 99 ? 13.296 3.900 -5.518 1.00 85.75 99 ARG A CA 1
ATOM 784 C C . ARG A 1 99 ? 12.558 5.191 -5.160 1.00 85.75 99 ARG A C 1
ATOM 786 O O . ARG A 1 99 ? 11.796 5.196 -4.197 1.00 85.75 99 ARG A O 1
ATOM 793 N N . ASP A 1 100 ? 12.720 6.247 -5.946 1.00 87.62 100 ASP A N 1
ATOM 794 C CA . ASP A 1 100 ? 12.043 7.528 -5.728 1.00 87.62 100 ASP A CA 1
ATOM 795 C C . ASP A 1 100 ? 10.532 7.411 -5.948 1.00 87.62 100 ASP A C 1
ATOM 797 O O . ASP A 1 100 ? 9.748 7.913 -5.142 1.00 87.62 100 ASP A O 1
ATOM 801 N N . SER A 1 101 ? 10.110 6.648 -6.961 1.00 89.50 101 SER A N 1
ATOM 802 C CA . SER A 1 101 ? 8.693 6.335 -7.183 1.00 89.50 101 SER A CA 1
ATOM 803 C C . SER A 1 101 ? 8.093 5.536 -6.019 1.00 89.50 101 SER A C 1
ATOM 805 O O . SER A 1 101 ? 6.997 5.848 -5.556 1.00 89.50 101 SER A O 1
ATOM 807 N N . VAL A 1 102 ? 8.820 4.535 -5.500 1.00 89.94 102 VAL A N 1
ATOM 808 C CA . VAL A 1 102 ? 8.416 3.763 -4.309 1.00 89.94 102 VAL A CA 1
ATOM 809 C C . VAL A 1 102 ? 8.303 4.672 -3.090 1.00 89.94 102 VAL A C 1
ATOM 811 O O . VAL A 1 102 ? 7.284 4.633 -2.406 1.00 89.94 102 VAL A O 1
ATOM 814 N N . LYS A 1 103 ? 9.300 5.523 -2.832 1.00 89.00 103 LYS A N 1
ATOM 815 C CA . LYS A 1 103 ? 9.282 6.466 -1.705 1.00 89.00 103 LYS A CA 1
ATOM 816 C C . LYS A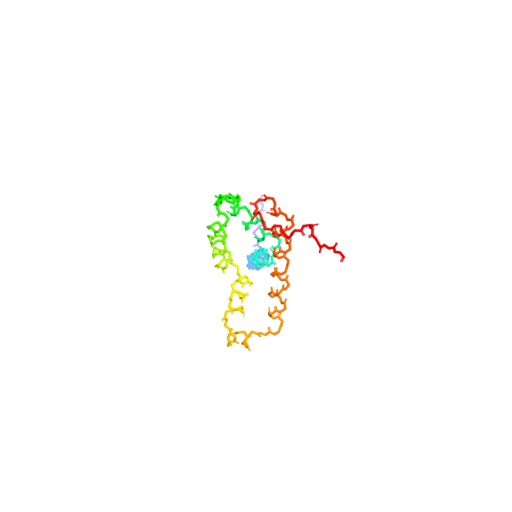 1 103 ? 8.123 7.454 -1.801 1.00 89.00 103 LYS A C 1
ATOM 818 O O . LYS A 1 103 ? 7.440 7.671 -0.806 1.00 89.00 103 LYS A O 1
ATOM 823 N N . SER A 1 104 ? 7.880 8.021 -2.982 1.00 91.31 104 SER A N 1
ATOM 824 C CA . SER A 1 104 ? 6.773 8.955 -3.217 1.00 91.31 104 SER A CA 1
ATOM 825 C C . SER A 1 104 ? 5.414 8.292 -2.968 1.00 91.31 104 SER A C 1
ATOM 827 O O . SER A 1 104 ? 4.579 8.828 -2.229 1.00 91.31 104 SER A O 1
ATOM 829 N N . PHE A 1 105 ? 5.222 7.083 -3.506 1.00 93.69 105 PHE A N 1
ATOM 830 C CA . PHE A 1 105 ? 4.016 6.295 -3.279 1.00 93.69 105 PHE A CA 1
ATOM 831 C C . PHE A 1 105 ? 3.824 5.984 -1.789 1.00 93.69 105 PHE A C 1
ATOM 833 O O . PHE A 1 105 ? 2.775 6.290 -1.226 1.00 93.69 105 PHE A O 1
ATOM 840 N N . VAL A 1 106 ? 4.837 5.407 -1.134 1.00 91.31 106 VAL A N 1
ATOM 841 C CA . VAL A 1 106 ? 4.764 4.979 0.272 1.00 91.31 106 VAL A CA 1
ATOM 842 C C . VAL A 1 106 ? 4.570 6.170 1.204 1.00 91.31 106 VAL A C 1
ATOM 844 O O . VAL A 1 106 ? 3.757 6.091 2.117 1.00 91.31 106 VAL A O 1
ATOM 847 N N . GLY A 1 107 ? 5.244 7.293 0.951 1.00 89.56 107 GLY A N 1
ATOM 848 C CA . GLY A 1 107 ? 5.048 8.524 1.715 1.00 89.56 107 GLY A CA 1
ATOM 849 C C . GLY A 1 107 ? 3.609 9.032 1.622 1.00 89.56 107 GLY A C 1
ATOM 850 O O . GLY A 1 107 ? 3.004 9.363 2.639 1.00 89.56 107 GLY A O 1
ATOM 851 N N . THR A 1 108 ? 3.024 9.016 0.421 1.00 91.94 108 THR A N 1
ATOM 852 C CA . THR A 1 108 ? 1.617 9.396 0.224 1.00 91.94 108 THR A CA 1
ATOM 853 C C . THR A 1 108 ? 0.666 8.413 0.906 1.00 91.94 108 THR A C 1
ATOM 855 O O . THR A 1 108 ? -0.290 8.846 1.545 1.00 91.94 108 THR A O 1
ATOM 858 N N . PHE A 1 109 ? 0.939 7.109 0.805 1.00 92.00 109 PHE A N 1
ATOM 859 C CA . PHE A 1 109 ? 0.160 6.057 1.457 1.00 92.00 109 PHE A CA 1
ATOM 860 C C . PHE A 1 109 ? 0.157 6.240 2.979 1.00 92.00 109 PHE A C 1
ATOM 862 O O . PHE A 1 109 ? -0.911 6.352 3.570 1.00 92.00 109 PHE A O 1
ATOM 869 N N . ILE A 1 110 ? 1.335 6.361 3.602 1.00 88.56 110 ILE A N 1
ATOM 870 C CA . ILE A 1 110 ? 1.479 6.549 5.054 1.00 88.56 110 ILE A CA 1
ATOM 871 C C . ILE A 1 110 ? 0.793 7.841 5.499 1.00 88.56 110 ILE A C 1
ATOM 873 O O . ILE A 1 110 ? 0.025 7.823 6.454 1.00 88.56 110 ILE A O 1
ATOM 877 N N . ASN A 1 111 ? 1.017 8.955 4.795 1.00 87.94 111 ASN A N 1
ATOM 878 C CA . ASN A 1 111 ? 0.391 10.228 5.145 1.00 87.94 111 ASN A CA 1
ATOM 879 C C . ASN A 1 111 ? -1.143 10.153 5.076 1.00 87.94 111 ASN A C 1
ATOM 881 O O . ASN A 1 111 ? -1.835 10.680 5.945 1.00 87.94 111 ASN A O 1
ATOM 885 N N . HIS A 1 112 ? -1.690 9.486 4.058 1.00 88.19 112 HIS A N 1
ATOM 886 C CA . HIS A 1 112 ? -3.135 9.329 3.931 1.00 88.19 112 HIS A CA 1
ATOM 887 C C . HIS A 1 112 ? -3.705 8.418 5.023 1.00 88.19 112 HIS A C 1
ATOM 889 O O . HIS A 1 112 ? -4.687 8.794 5.653 1.00 88.19 112 HIS A O 1
ATOM 895 N N . THR A 1 113 ? -3.055 7.289 5.317 1.00 86.50 113 THR A N 1
ATOM 896 C CA . THR A 1 113 ? -3.446 6.403 6.424 1.00 86.50 113 THR A CA 1
ATOM 897 C C . THR A 1 113 ? -3.411 7.140 7.766 1.00 86.50 113 THR A C 1
ATOM 899 O O . THR A 1 113 ? -4.378 7.094 8.518 1.00 86.50 113 THR A O 1
ATOM 902 N N . ASN A 1 114 ? -2.352 7.905 8.041 1.00 82.25 114 ASN A N 1
ATOM 903 C CA . ASN A 1 114 ? -2.212 8.639 9.301 1.00 82.25 114 ASN A CA 1
ATOM 904 C C . ASN A 1 114 ? -3.240 9.768 9.455 1.00 82.25 114 ASN A C 1
ATOM 906 O O . ASN A 1 114 ? -3.658 10.057 10.568 1.00 82.25 114 ASN A O 1
ATOM 910 N N . THR A 1 115 ? -3.641 10.430 8.365 1.00 79.75 115 THR A N 1
ATOM 911 C CA . THR A 1 115 ? -4.571 11.574 8.432 1.00 79.75 115 THR A CA 1
ATOM 912 C C . THR A 1 115 ? -6.038 11.171 8.345 1.00 79.75 115 THR A C 1
ATOM 914 O O . THR A 1 115 ? -6.866 11.791 9.000 1.00 79.75 115 THR A O 1
ATOM 917 N N . GLN A 1 116 ? -6.378 10.164 7.538 1.00 75.38 116 GLN A N 1
ATOM 918 C CA . GLN A 1 116 ? -7.770 9.771 7.277 1.00 75.38 116 GLN A CA 1
ATOM 919 C C . GLN A 1 116 ? -8.218 8.553 8.081 1.00 75.38 116 GLN A C 1
ATOM 921 O O . GLN A 1 116 ? -9.412 8.324 8.216 1.00 75.38 116 GLN A O 1
ATOM 926 N N . CYS A 1 117 ? -7.278 7.773 8.612 1.00 73.38 117 CYS A N 1
ATOM 927 C CA . CYS A 1 117 ? -7.578 6.512 9.291 1.00 73.38 117 CYS A CA 1
ATOM 928 C C . CYS A 1 117 ? -7.143 6.525 10.755 1.00 73.38 117 CYS A C 1
ATOM 930 O O . CYS A 1 117 ? -7.266 5.526 11.448 1.00 73.38 117 CYS A O 1
ATOM 932 N N . CYS A 1 118 ? -6.684 7.684 11.228 1.00 72.50 118 CYS A N 1
ATOM 933 C CA . CYS A 1 118 ? -6.214 7.953 12.582 1.00 72.50 118 CYS A CA 1
ATOM 934 C C . CYS A 1 118 ? -7.184 7.432 13.659 1.00 72.50 118 CYS A C 1
ATOM 936 O O . CYS A 1 118 ? -6.785 6.680 14.546 1.00 72.50 118 CYS A O 1
ATOM 938 N N . GLU A 1 119 ? -8.471 7.774 13.537 1.00 61.97 119 GLU A N 1
ATOM 939 C CA . GLU A 1 119 ? -9.515 7.392 14.499 1.00 61.97 119 GLU A CA 1
ATOM 940 C C . GLU A 1 119 ? -9.911 5.911 14.390 1.00 61.97 119 GLU A C 1
ATOM 942 O O . GLU A 1 119 ? -10.312 5.299 15.374 1.00 61.97 119 GLU A O 1
ATOM 947 N N . GLU A 1 120 ? -9.750 5.306 13.211 1.00 58.94 120 GLU A N 1
ATOM 948 C CA . GLU A 1 120 ? -10.150 3.920 12.939 1.00 58.94 120 GLU A CA 1
ATOM 949 C C . GLU A 1 120 ? -9.014 2.909 13.168 1.00 58.94 120 GLU A C 1
ATOM 951 O O . GLU A 1 120 ? -9.252 1.707 13.322 1.00 58.94 120 GLU A O 1
ATOM 956 N N . THR A 1 121 ? -7.761 3.376 13.181 1.00 54.22 121 THR A N 1
ATOM 957 C CA . THR A 1 121 ? -6.565 2.531 13.271 1.00 54.22 121 THR A CA 1
ATOM 958 C C . THR A 1 121 ? -5.644 2.842 14.443 1.00 54.22 121 THR A C 1
ATOM 960 O O . THR A 1 121 ? -4.596 2.216 14.525 1.00 54.22 121 THR A O 1
ATOM 963 N N . LEU A 1 122 ? -5.982 3.788 15.334 1.00 53.97 122 LEU A N 1
ATOM 964 C CA . LEU A 1 122 ? -5.167 4.210 16.496 1.00 53.97 122 LEU A CA 1
ATOM 965 C C . LEU A 1 122 ? -3.702 4.590 16.178 1.00 53.97 122 LEU A C 1
ATOM 967 O O . LEU A 1 122 ? -2.895 4.789 17.081 1.00 53.97 122 LEU A O 1
ATOM 971 N N . ALA A 1 123 ? -3.342 4.741 14.903 1.00 52.53 123 ALA A N 1
ATOM 972 C CA . ALA A 1 123 ? -1.987 5.043 14.445 1.00 52.53 123 ALA A CA 1
ATOM 973 C C . ALA A 1 123 ? -1.797 6.552 14.245 1.00 52.53 123 ALA A C 1
ATOM 975 O O . ALA A 1 123 ? -1.199 6.997 13.264 1.00 52.53 123 ALA A O 1
ATOM 976 N N . CYS A 1 124 ? -2.357 7.351 15.151 1.00 58.12 124 CYS A N 1
ATOM 977 C CA . CYS A 1 124 ? -2.143 8.783 15.121 1.00 58.12 124 CYS A CA 1
ATOM 978 C C . CYS A 1 124 ? -0.697 9.081 15.521 1.00 58.12 124 CYS A C 1
ATOM 980 O O . CYS A 1 124 ? -0.277 8.651 16.596 1.00 58.12 124 CYS A O 1
ATOM 982 N N . PRO A 1 125 ? 0.084 9.829 14.720 1.00 53.09 125 PRO A N 1
ATOM 983 C CA . PRO A 1 125 ? 1.185 10.563 15.315 1.00 53.09 125 PRO A CA 1
ATOM 984 C C . PRO A 1 125 ? 0.551 11.483 16.355 1.00 53.09 125 PRO A C 1
ATOM 986 O O . PRO A 1 125 ? -0.378 12.219 16.016 1.00 53.09 125 PRO A O 1
ATOM 989 N N . ASP A 1 126 ? 0.998 11.399 17.609 1.00 49.00 126 ASP A N 1
ATOM 990 C CA . ASP A 1 126 ? 0.542 12.302 18.657 1.00 49.00 126 ASP A CA 1
ATOM 991 C C . ASP A 1 126 ? 0.539 13.724 18.089 1.00 49.00 126 ASP A C 1
ATOM 993 O O . ASP A 1 126 ? 1.586 14.301 17.791 1.00 49.00 126 ASP A O 1
ATOM 997 N N . SER A 1 127 ? -0.636 14.341 17.988 1.00 44.50 127 SER A N 1
ATOM 998 C CA . SER A 1 127 ? -0.762 15.783 17.761 1.00 44.50 127 SER A CA 1
ATOM 999 C C . SER A 1 127 ? -0.204 16.603 18.942 1.00 44.50 127 SER A C 1
ATOM 1001 O O . SER A 1 127 ? -0.413 17.809 19.029 1.00 44.50 127 SER A O 1
ATOM 1003 N N . ALA A 1 128 ? 0.541 15.962 19.846 1.00 39.28 128 ALA A N 1
ATOM 1004 C CA . ALA A 1 128 ? 1.259 16.518 20.973 1.00 39.28 128 ALA A CA 1
ATOM 1005 C C . ALA A 1 128 ? 2.775 16.345 20.771 1.00 39.28 128 ALA A C 1
ATOM 1007 O O . ALA A 1 128 ? 3.396 15.556 21.470 1.00 39.28 128 ALA A O 1
ATOM 1008 N N . ASN A 1 129 ? 3.358 17.044 19.788 1.00 35.84 129 ASN A N 1
ATOM 1009 C CA . ASN A 1 129 ? 4.715 17.639 19.809 1.00 35.84 129 ASN A CA 1
ATOM 1010 C C . ASN A 1 129 ? 5.180 18.041 18.392 1.00 35.84 129 ASN A C 1
ATOM 1012 O O . ASN A 1 129 ? 6.266 17.676 17.945 1.00 35.84 129 ASN A O 1
ATOM 1016 N N . VAL A 1 130 ? 4.388 18.857 17.690 1.00 35.66 130 VAL A N 1
ATOM 1017 C CA . VAL A 1 130 ? 4.988 19.851 16.787 1.00 35.66 130 VAL A CA 1
ATOM 1018 C C . VAL A 1 130 ? 5.227 21.080 17.656 1.00 35.66 130 VAL A C 1
ATOM 1020 O O . VAL A 1 130 ? 4.294 21.823 17.954 1.00 35.66 130 VAL A O 1
ATOM 1023 N N . LYS A 1 131 ? 6.454 21.204 18.159 1.00 34.12 131 LYS A N 1
ATOM 1024 C CA . LYS A 1 131 ? 6.944 22.405 18.831 1.00 34.12 131 LYS A CA 1
ATOM 1025 C C . LYS A 1 131 ? 7.841 23.169 17.872 1.00 34.12 131 LYS A C 1
ATOM 1027 O O . LYS A 1 131 ? 8.619 22.491 17.165 1.00 34.12 131 LYS A O 1
#

Sequence (131 aa):
MSTVMPSAQDVNQLNRMNMRYPILVFLITSLVACDSAYDAKKVAARYCDCMRNNGSPENFEKASEICGDRFKAENRYLKLYSVDMRDRVLNNKISNETRDSVKSFVGTFINHTNTQCCEETLACPDSANVK

pLDDT: mean 74.9, std 16.66, range [34.12, 95.12]

Organism: NCBI:txid2059302

Radius of gyration: 24.64 Å; chains: 1; bounding box: 60×32×79 Å

Secondary structure (DSSP, 8-state):
----PPPHHHHHHHHHHHHHHHHHHHHHHHHHHTSTTT-HHHHHHHHHHHHHHTTTTTTHHHHHHHHHHHHHHH-HHHHHHHHHHH-HHHHTTS-HHHHHHHHHHHHHHHHHHHHHSHHHHS----SS---

Foldseek 3Di:
DDDDDDDPVVVVVVVVVVVVVVVVVVVVVVVVVPPQLLPLLNLLVVLLVQLLVVPPPVPLVVSCVVSLVVSCVVHPLSVVVVCCVPPPVVVVVDDPVSVVSSCVSVVSNVVNNQPVNCVRRVPHPPPPDPD